Protein AF-A0A6B3H1S8-F1 (afdb_monomer_lite)

Structure (mmCIF, N/CA/C/O backbone):
data_AF-A0A6B3H1S8-F1
#
_entry.id   AF-A0A6B3H1S8-F1
#
loop_
_atom_site.group_PDB
_atom_site.id
_atom_site.type_symbol
_atom_site.label_atom_id
_atom_site.label_alt_id
_atom_site.label_comp_id
_atom_site.label_asym_id
_atom_site.label_entity_id
_atom_site.label_seq_id
_atom_site.pdbx_PDB_ins_code
_atom_site.Cartn_x
_atom_site.Cartn_y
_atom_site.Cartn_z
_atom_site.occupancy
_atom_site.B_iso_or_equiv
_atom_site.auth_seq_id
_atom_site.auth_comp_id
_atom_site.auth_asym_id
_atom_site.auth_atom_id
_atom_site.pdbx_PDB_model_num
ATOM 1 N N . MET A 1 1 ? -15.439 -14.213 -24.485 1.00 39.69 1 MET A N 1
ATOM 2 C CA . MET A 1 1 ? -15.788 -14.193 -23.050 1.00 39.69 1 MET A CA 1
ATOM 3 C C . MET A 1 1 ? -14.859 -13.193 -22.388 1.00 39.69 1 MET A C 1
ATOM 5 O O . MET A 1 1 ? -13.678 -13.480 -22.292 1.00 39.69 1 MET A O 1
ATOM 9 N N . ASN A 1 2 ? -15.351 -11.996 -22.064 1.00 51.69 2 ASN A N 1
ATOM 10 C CA . ASN A 1 2 ? -14.560 -10.977 -21.375 1.00 51.69 2 ASN A CA 1
ATOM 11 C C . ASN A 1 2 ? -14.776 -11.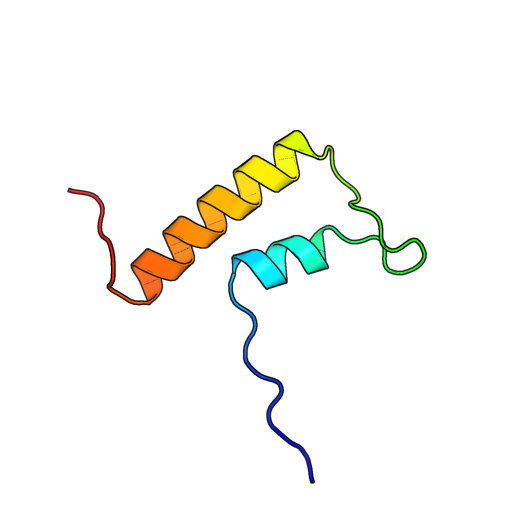186 -19.873 1.00 51.69 2 ASN A C 1
ATOM 13 O O . ASN A 1 2 ? -15.755 -10.694 -19.317 1.00 51.69 2 ASN A O 1
ATOM 17 N N . THR A 1 3 ? -13.962 -12.034 -19.246 1.00 57.41 3 THR A N 1
ATOM 18 C CA . THR A 1 3 ? -13.963 -12.167 -17.784 1.00 57.41 3 THR A CA 1
ATOM 19 C C . THR A 1 3 ? -13.599 -10.810 -17.187 1.00 57.41 3 THR A C 1
ATOM 21 O O . THR A 1 3 ? -12.589 -10.250 -17.616 1.00 57.41 3 THR A O 1
ATOM 24 N N . PRO A 1 4 ? -14.380 -10.260 -16.239 1.00 58.47 4 PRO A N 1
ATOM 25 C CA . PRO A 1 4 ? -13.962 -9.058 -15.542 1.00 58.47 4 PRO A CA 1
ATOM 26 C C . PRO A 1 4 ? -12.656 -9.388 -14.828 1.00 58.47 4 PRO A C 1
ATOM 28 O O . PRO A 1 4 ? -12.604 -10.304 -14.005 1.00 58.47 4 PRO A O 1
ATOM 31 N N . THR A 1 5 ? -11.586 -8.693 -15.198 1.00 63.62 5 THR A N 1
ATOM 32 C CA . THR A 1 5 ? -10.345 -8.726 -14.434 1.00 63.62 5 THR A CA 1
ATOM 33 C C . THR A 1 5 ? -10.710 -8.356 -12.995 1.00 63.62 5 THR A C 1
ATOM 35 O O . THR A 1 5 ? -11.417 -7.358 -12.817 1.00 63.62 5 THR A O 1
ATOM 38 N N . PRO A 1 6 ? -10.325 -9.152 -11.980 1.00 69.12 6 PRO A N 1
ATOM 39 C CA . PRO A 1 6 ? -10.560 -8.763 -10.600 1.00 69.12 6 PRO A CA 1
ATOM 40 C C . PRO A 1 6 ? -10.001 -7.356 -10.387 1.00 69.12 6 PRO A C 1
ATOM 42 O O . PRO A 1 6 ? -8.894 -7.063 -10.846 1.00 69.12 6 PRO A O 1
ATOM 45 N N . ALA A 1 7 ? -10.791 -6.484 -9.759 1.00 86.44 7 ALA A N 1
ATOM 46 C CA . ALA A 1 7 ? -10.327 -5.148 -9.414 1.00 86.44 7 ALA A CA 1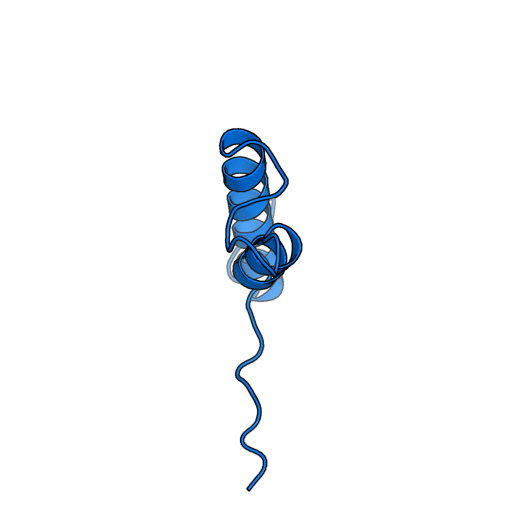
ATOM 47 C C . ALA A 1 7 ? -9.128 -5.299 -8.474 1.00 86.44 7 ALA A C 1
ATOM 49 O O . ALA A 1 7 ? -9.200 -6.046 -7.496 1.00 86.44 7 ALA A O 1
ATOM 50 N N . LEU A 1 8 ? -8.027 -4.642 -8.822 1.00 94.06 8 LEU A N 1
ATOM 51 C CA . LEU A 1 8 ? -6.839 -4.625 -7.988 1.00 94.06 8 LEU A CA 1
ATOM 52 C C . LEU A 1 8 ? -7.130 -3.820 -6.726 1.00 94.06 8 LEU A C 1
ATOM 54 O O . LEU A 1 8 ? -7.869 -2.838 -6.751 1.00 94.06 8 LEU A O 1
ATOM 58 N N . THR A 1 9 ? -6.533 -4.243 -5.624 1.00 95.94 9 THR A N 1
ATOM 59 C CA . THR A 1 9 ? -6.514 -3.458 -4.391 1.00 95.94 9 THR A CA 1
ATOM 60 C C . THR A 1 9 ? -5.564 -2.269 -4.546 1.00 95.94 9 THR A C 1
ATOM 62 O O . THR A 1 9 ? -4.596 -2.334 -5.312 1.00 95.94 9 THR A O 1
ATOM 65 N N . LEU A 1 10 ? -5.771 -1.195 -3.780 1.00 96.75 10 LEU A N 1
ATOM 66 C CA . LEU A 1 10 ? -4.871 -0.031 -3.811 1.00 96.75 10 LEU A CA 1
ATOM 67 C C . LEU A 1 10 ? -3.378 -0.390 -3.618 1.00 96.75 10 LEU A C 1
ATOM 69 O O . LEU A 1 10 ? -2.534 0.173 -4.324 1.00 96.75 10 LEU A O 1
ATOM 73 N N . PRO A 1 11 ? -2.995 -1.328 -2.721 1.00 97.38 11 PRO A N 1
ATOM 74 C CA . PRO A 1 11 ? -1.616 -1.810 -2.627 1.00 97.38 11 PRO A CA 1
ATOM 75 C C . PRO A 1 11 ? -1.072 -2.412 -3.925 1.00 97.38 11 PRO A C 1
ATOM 77 O O . PRO A 1 11 ? 0.087 -2.177 -4.270 1.00 97.38 11 PRO A O 1
ATOM 80 N N . GLU A 1 12 ? -1.884 -3.194 -4.636 1.00 95.81 12 GLU A N 1
ATOM 81 C CA . GLU A 1 12 ? -1.492 -3.857 -5.881 1.00 95.81 12 GLU A CA 1
ATOM 82 C C . GLU A 1 12 ? -1.347 -2.846 -7.019 1.00 95.81 12 GLU A C 1
ATOM 84 O O . GLU A 1 12 ? -0.349 -2.883 -7.742 1.00 95.81 12 GLU A O 1
ATOM 89 N N . GLU A 1 13 ? -2.279 -1.896 -7.135 1.00 95.56 13 GLU A N 1
ATOM 90 C CA . GLU A 1 13 ? -2.181 -0.793 -8.097 1.00 95.56 13 GLU A CA 1
ATOM 91 C C . GLU A 1 13 ? -0.915 0.039 -7.871 1.00 95.56 13 GLU A C 1
ATOM 93 O O . GLU A 1 13 ? -0.197 0.355 -8.822 1.00 95.56 13 GLU A O 1
ATOM 98 N N . LEU A 1 14 ? -0.583 0.340 -6.610 1.00 95.69 14 LEU A N 1
ATOM 99 C CA . LEU A 1 14 ? 0.633 1.075 -6.272 1.00 95.69 14 LEU A CA 1
ATOM 100 C C . LEU A 1 14 ? 1.896 0.295 -6.655 1.00 95.69 14 LEU A C 1
ATOM 102 O O . LEU A 1 14 ? 2.834 0.879 -7.199 1.00 95.69 14 LEU A O 1
ATOM 106 N N . ILE A 1 15 ? 1.937 -1.015 -6.391 1.00 93.69 15 ILE A N 1
ATOM 107 C CA . ILE A 1 15 ? 3.067 -1.855 -6.803 1.00 93.69 15 ILE A CA 1
ATOM 108 C C . ILE A 1 15 ? 3.227 -1.781 -8.320 1.00 93.69 15 ILE A C 1
ATOM 110 O O . ILE A 1 15 ? 4.318 -1.444 -8.777 1.00 93.69 15 ILE A O 1
ATOM 114 N N . LEU A 1 16 ? 2.154 -2.005 -9.086 1.00 93.94 16 LEU A N 1
ATOM 115 C CA . LEU A 1 16 ? 2.191 -1.936 -10.549 1.00 93.94 16 LEU A CA 1
ATOM 116 C C . LEU A 1 16 ? 2.651 -0.570 -11.059 1.00 93.94 16 LEU A C 1
ATOM 118 O O . LEU A 1 16 ? 3.499 -0.517 -11.945 1.00 93.94 16 LEU A O 1
ATOM 122 N N . LEU A 1 17 ? 2.162 0.525 -10.471 1.00 93.88 17 LEU A N 1
ATOM 123 C CA . LEU A 1 17 ? 2.565 1.884 -10.842 1.00 93.88 17 LEU A CA 1
ATOM 124 C C . LEU A 1 17 ? 4.067 2.119 -10.641 1.00 93.88 17 LEU A C 1
ATOM 126 O O . LEU A 1 17 ? 4.689 2.898 -11.362 1.00 93.88 17 LEU A O 1
ATOM 130 N N . THR A 1 18 ? 4.662 1.448 -9.654 1.00 94.38 18 THR A N 1
ATOM 131 C CA . THR A 1 18 ? 6.099 1.546 -9.401 1.00 94.38 18 THR A CA 1
ATOM 132 C C . THR A 1 18 ? 6.932 0.572 -10.218 1.00 94.38 18 THR A C 1
ATOM 134 O O . THR A 1 18 ? 8.148 0.716 -10.205 1.00 94.38 18 THR A O 1
ATOM 137 N N . LEU A 1 19 ? 6.355 -0.396 -10.930 1.00 93.94 19 LEU A N 1
ATOM 138 C CA . LEU A 1 19 ? 7.138 -1.344 -11.718 1.00 93.94 19 LEU A CA 1
ATOM 139 C C . LEU A 1 19 ? 7.592 -0.727 -13.042 1.00 93.94 19 LEU A C 1
ATOM 141 O O . LEU A 1 19 ? 6.800 -0.217 -13.828 1.00 93.94 19 LEU A O 1
ATOM 145 N 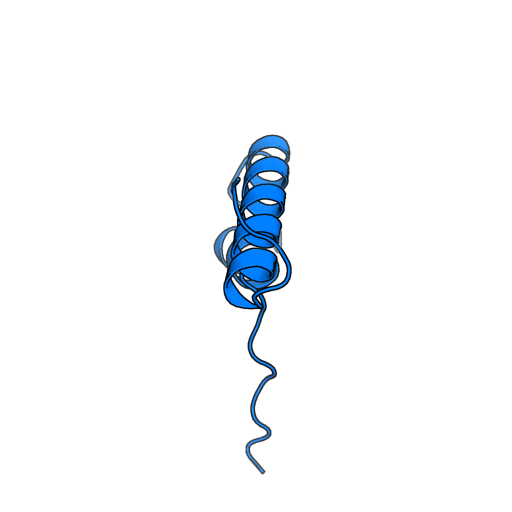N . ASP A 1 20 ? 8.891 -0.833 -13.310 1.00 93.06 20 ASP A N 1
ATOM 146 C CA . ASP A 1 20 ? 9.437 -0.675 -14.652 1.00 93.06 20 ASP A CA 1
ATOM 147 C C . ASP A 1 20 ? 8.874 -1.808 -15.539 1.00 93.06 20 ASP A C 1
ATOM 149 O O . ASP A 1 20 ? 9.100 -2.982 -15.214 1.00 93.06 20 ASP A O 1
ATOM 153 N N . PRO A 1 21 ? 8.140 -1.498 -16.625 1.00 90.31 21 PRO A N 1
ATOM 154 C CA . PRO A 1 21 ? 7.460 -2.506 -17.436 1.00 90.31 21 PRO A CA 1
ATOM 155 C C . PRO A 1 21 ? 8.427 -3.411 -18.210 1.00 90.31 21 PRO A C 1
ATOM 157 O O . PRO A 1 21 ? 8.077 -4.548 -18.516 1.00 90.31 21 PRO A O 1
ATOM 160 N N . ASP A 1 22 ? 9.647 -2.945 -18.486 1.00 94.31 22 ASP A N 1
ATOM 161 C CA . ASP A 1 22 ? 10.651 -3.704 -19.233 1.00 94.31 22 ASP A CA 1
ATOM 162 C C . ASP A 1 22 ? 11.520 -4.558 -18.300 1.00 94.31 22 ASP A C 1
ATOM 164 O O . ASP A 1 22 ? 11.991 -5.636 -18.667 1.00 94.31 22 ASP A O 1
ATOM 168 N N . ARG A 1 23 ? 11.767 -4.071 -17.077 1.00 90.25 23 ARG A N 1
ATOM 169 C CA . ARG A 1 23 ? 12.706 -4.689 -16.124 1.00 90.25 23 ARG A CA 1
ATOM 170 C C . ARG A 1 23 ? 12.032 -5.448 -14.988 1.00 90.25 23 ARG A C 1
ATOM 172 O O . ARG A 1 23 ? 12.715 -6.204 -14.296 1.00 90.25 23 ARG A O 1
ATOM 179 N N . GLY A 1 24 ? 10.745 -5.210 -14.738 1.00 87.81 24 GLY A N 1
ATOM 180 C CA . GLY A 1 24 ? 9.993 -5.803 -13.630 1.00 87.81 24 GLY A CA 1
ATOM 181 C C . GLY A 1 24 ? 10.519 -5.411 -12.246 1.00 87.81 24 G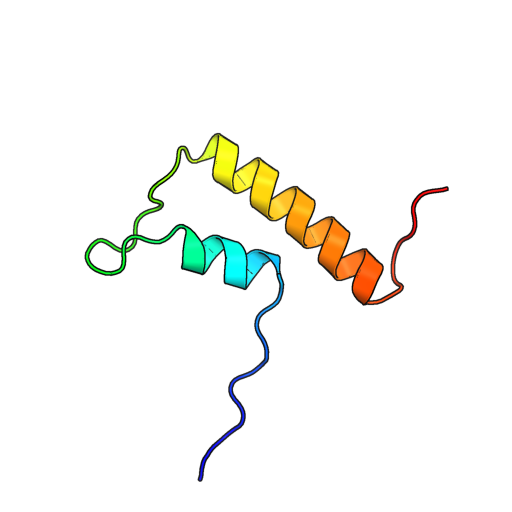LY A C 1
ATOM 182 O O . GLY A 1 24 ? 10.353 -6.161 -11.286 1.00 87.81 24 GLY A O 1
ATOM 183 N N . ARG A 1 25 ? 11.208 -4.268 -12.128 1.00 88.88 25 ARG A N 1
ATOM 184 C CA . ARG A 1 25 ? 11.773 -3.776 -10.861 1.00 88.88 25 ARG A CA 1
ATOM 185 C C . ARG A 1 25 ? 11.123 -2.458 -10.454 1.00 88.88 25 ARG A C 1
ATOM 187 O O . ARG A 1 25 ? 10.802 -1.668 -11.337 1.00 88.88 25 ARG A O 1
ATOM 194 N N . PRO A 1 26 ? 10.993 -2.178 -9.146 1.00 89.81 26 PRO A N 1
ATOM 195 C CA . PRO A 1 26 ? 10.513 -0.883 -8.693 1.00 89.81 26 PRO A CA 1
ATOM 196 C C . PRO A 1 26 ? 11.387 0.272 -9.205 1.00 89.81 26 PRO A C 1
ATOM 198 O O . PRO A 1 26 ? 12.615 0.219 -9.126 1.00 89.81 26 PRO A O 1
ATOM 201 N N . THR A 1 27 ? 10.746 1.340 -9.667 1.00 93.06 27 THR A N 1
ATOM 202 C CA . THR A 1 27 ? 11.351 2.615 -10.080 1.00 93.06 27 THR A CA 1
ATOM 203 C C . THR A 1 27 ? 11.742 3.486 -8.882 1.00 93.06 27 THR A C 1
ATOM 205 O O . THR A 1 27 ? 12.425 4.499 -9.033 1.00 93.06 27 THR A O 1
ATOM 208 N N . CYS A 1 28 ? 11.350 3.086 -7.668 1.00 91.75 28 CYS A N 1
ATOM 209 C CA . CYS A 1 28 ? 11.629 3.780 -6.417 1.00 91.75 28 CYS A CA 1
ATOM 210 C C . CYS A 1 28 ? 12.437 2.910 -5.436 1.00 91.75 28 CYS A C 1
ATOM 212 O O . CYS A 1 28 ? 12.593 1.698 -5.594 1.00 91.75 28 CYS A O 1
ATOM 214 N N . LYS A 1 29 ? 12.979 3.535 -4.381 1.00 94.31 29 LYS A N 1
ATOM 215 C CA . LYS A 1 29 ? 13.689 2.811 -3.313 1.00 94.31 29 LYS A CA 1
ATOM 216 C C . LYS A 1 29 ? 12.727 1.861 -2.594 1.00 94.31 29 LYS A C 1
ATOM 218 O O . LYS A 1 29 ? 11.649 2.288 -2.189 1.00 94.31 29 LYS A O 1
ATOM 223 N N . ALA A 1 30 ? 13.173 0.636 -2.305 1.00 91.00 30 ALA A N 1
ATOM 224 C CA . ALA A 1 30 ? 12.366 -0.391 -1.632 1.00 91.00 30 ALA A CA 1
ATOM 225 C C . ALA A 1 30 ? 11.701 0.094 -0.328 1.00 91.00 30 ALA A C 1
ATOM 227 O O . ALA A 1 30 ? 10.553 -0.239 -0.055 1.00 91.00 30 ALA A O 1
ATOM 228 N N . ARG A 1 31 ? 12.390 0.939 0.453 1.00 94.62 31 ARG A N 1
ATOM 229 C CA . ARG A 1 31 ? 11.837 1.524 1.685 1.00 94.62 31 ARG A CA 1
ATOM 230 C C . ARG A 1 31 ? 10.628 2.432 1.424 1.00 94.62 31 ARG A C 1
ATOM 232 O O . ARG A 1 31 ? 9.689 2.414 2.209 1.00 94.62 31 ARG A O 1
ATOM 239 N N . ASN A 1 32 ? 10.643 3.206 0.338 1.00 94.75 32 ASN A N 1
ATOM 240 C CA . ASN A 1 32 ? 9.527 4.081 -0.023 1.00 94.75 32 ASN A CA 1
ATOM 241 C C . ASN A 1 32 ? 8.332 3.254 -0.496 1.00 94.75 32 ASN A C 1
ATOM 243 O O . ASN A 1 32 ? 7.210 3.546 -0.098 1.00 94.75 32 ASN A O 1
ATOM 247 N N . LEU A 1 33 ? 8.587 2.201 -1.285 1.00 94.50 33 LEU A N 1
ATOM 248 C CA . LEU A 1 33 ? 7.548 1.261 -1.699 1.00 94.50 33 LEU A CA 1
ATOM 249 C C . LEU A 1 33 ? 6.896 0.601 -0.480 1.00 94.50 33 LEU A C 1
ATOM 251 O O . LEU A 1 33 ? 5.682 0.629 -0.368 1.00 94.50 33 LEU A O 1
ATOM 255 N N . ALA A 1 34 ? 7.686 0.111 0.479 1.00 95.56 34 ALA A N 1
ATOM 256 C CA . ALA A 1 34 ? 7.156 -0.513 1.691 1.00 95.56 34 ALA A CA 1
ATOM 257 C C . ALA A 1 34 ? 6.228 0.423 2.489 1.00 95.56 34 ALA A C 1
ATOM 259 O O . ALA A 1 34 ? 5.137 0.014 2.880 1.00 95.56 34 ALA A O 1
ATOM 260 N N . PHE A 1 35 ? 6.627 1.685 2.697 1.00 97.31 35 PHE A N 1
ATOM 261 C CA . PHE A 1 35 ? 5.766 2.665 3.370 1.00 97.31 35 PHE A CA 1
ATOM 262 C C . PHE A 1 35 ? 4.514 3.005 2.559 1.00 97.31 35 PHE A C 1
ATOM 264 O O . PHE A 1 35 ? 3.427 3.074 3.126 1.00 97.31 35 PHE A O 1
ATOM 271 N N . GLY A 1 36 ? 4.651 3.181 1.243 1.00 96.38 36 GLY A N 1
ATOM 272 C CA . GLY A 1 36 ? 3.520 3.454 0.360 1.00 96.38 36 GLY A CA 1
ATOM 273 C C . GLY A 1 36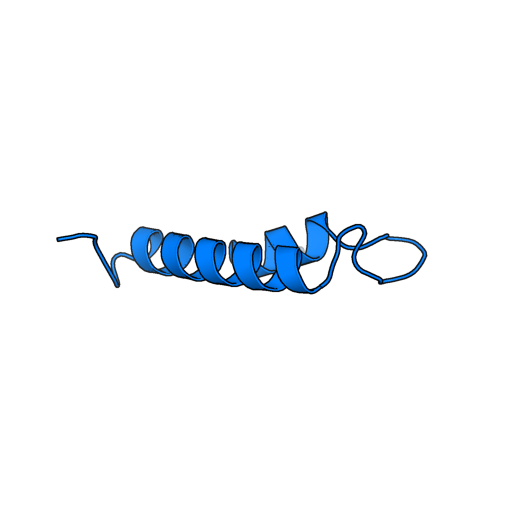 ? 2.501 2.314 0.359 1.00 96.38 36 GLY A C 1
ATOM 274 O O . GLY A 1 36 ? 1.314 2.555 0.538 1.00 96.38 36 GLY A O 1
ATOM 275 N N . THR A 1 37 ? 2.962 1.068 0.236 1.00 97.00 37 THR A N 1
ATOM 276 C CA . THR A 1 37 ? 2.112 -0.130 0.258 1.00 97.00 37 THR A CA 1
ATOM 277 C C . THR A 1 37 ? 1.414 -0.298 1.606 1.00 97.00 37 THR A C 1
ATOM 279 O O . THR A 1 37 ? 0.234 -0.634 1.635 1.00 97.00 37 THR A O 1
ATOM 282 N N . ALA A 1 38 ? 2.099 -0.014 2.721 1.00 97.88 38 ALA A N 1
ATOM 283 C CA . ALA A 1 38 ? 1.475 -0.034 4.043 1.00 97.88 38 ALA A CA 1
ATOM 284 C C . ALA A 1 38 ? 0.351 1.012 4.164 1.00 97.88 38 ALA A C 1
ATOM 286 O O . ALA A 1 38 ? -0.736 0.682 4.630 1.00 97.88 38 ALA A O 1
ATOM 287 N N . GLY A 1 39 ? 0.576 2.244 3.693 1.00 97.50 39 GLY A N 1
ATOM 288 C CA . GLY A 1 39 ? -0.454 3.289 3.668 1.00 97.50 39 GLY A CA 1
ATOM 289 C C . GLY A 1 39 ? -1.630 2.947 2.748 1.00 97.50 39 GLY A C 1
ATOM 290 O O . GLY A 1 39 ? -2.783 3.098 3.142 1.00 97.50 39 GLY A O 1
ATOM 291 N N . ALA A 1 40 ? -1.355 2.406 1.559 1.00 97.81 40 ALA A N 1
ATOM 292 C CA . ALA A 1 40 ? -2.388 1.946 0.633 1.00 97.81 40 ALA A CA 1
ATOM 293 C C . ALA A 1 40 ? -3.236 0.811 1.231 1.00 97.81 40 ALA A C 1
ATOM 295 O O . ALA A 1 40 ? -4.439 0.759 1.000 1.00 97.81 40 ALA A O 1
ATOM 296 N N . ALA A 1 41 ? -2.631 -0.072 2.034 1.00 97.81 41 ALA A N 1
ATOM 297 C CA . ALA A 1 41 ? -3.359 -1.139 2.713 1.00 97.81 41 ALA A CA 1
ATOM 298 C C . ALA A 1 41 ? -4.295 -0.588 3.796 1.00 97.81 41 ALA A C 1
ATOM 300 O O . ALA A 1 41 ? -5.414 -1.074 3.933 1.00 97.81 41 ALA A O 1
ATOM 301 N N . LEU A 1 42 ? -3.872 0.442 4.537 1.00 97.94 42 LEU A N 1
ATOM 302 C CA . LEU A 1 42 ? -4.748 1.130 5.489 1.00 97.94 42 LEU A CA 1
ATOM 303 C C . LEU A 1 42 ? -5.923 1.806 4.771 1.00 97.94 42 LEU A C 1
ATOM 305 O O . LEU A 1 42 ? -7.066 1.599 5.167 1.00 97.94 42 LEU A O 1
ATOM 309 N N . ALA A 1 43 ? -5.659 2.526 3.678 1.00 97.25 43 ALA A N 1
ATOM 310 C CA . ALA A 1 43 ? -6.703 3.170 2.881 1.00 97.25 43 ALA A CA 1
ATOM 311 C C . ALA A 1 43 ? -7.713 2.157 2.311 1.00 97.25 43 ALA A C 1
ATOM 313 O O . ALA A 1 43 ? -8.919 2.375 2.379 1.00 97.25 43 ALA A O 1
ATOM 314 N N . GLU A 1 44 ? -7.240 1.017 1.801 1.00 97.62 44 GLU A N 1
ATOM 315 C CA . GLU A 1 44 ? -8.097 -0.076 1.324 1.00 97.62 44 GLU A CA 1
ATOM 316 C C . GLU A 1 44 ? -8.992 -0.623 2.448 1.00 97.62 44 GLU A C 1
ATOM 318 O O . GLU A 1 44 ? -10.194 -0.806 2.264 1.00 97.62 44 GLU A O 1
ATOM 323 N N . LEU A 1 45 ? -8.432 -0.849 3.641 1.00 97.38 45 LEU A N 1
ATOM 324 C CA . LEU A 1 45 ? -9.202 -1.317 4.797 1.00 97.38 45 LEU A CA 1
ATOM 325 C C . LEU A 1 45 ? -10.258 -0.297 5.246 1.00 97.38 45 LEU A C 1
ATOM 327 O O . LEU A 1 45 ? -11.346 -0.701 5.661 1.00 97.38 45 LEU A O 1
ATOM 331 N N . GLU A 1 46 ? -9.956 0.998 5.168 1.00 97.75 46 GLU A N 1
ATOM 332 C CA . GLU A 1 46 ? -10.909 2.071 5.462 1.00 97.75 46 GLU A CA 1
ATOM 333 C C . GLU A 1 46 ? -12.035 2.121 4.417 1.00 97.75 46 GLU A C 1
ATOM 335 O O . GLU A 1 46 ? -13.208 2.139 4.789 1.00 97.75 46 GLU A O 1
ATOM 340 N N . ILE A 1 47 ? -11.710 2.040 3.120 1.00 95.62 47 ILE A N 1
ATOM 341 C CA . ILE A 1 47 ? -12.692 1.972 2.019 1.00 95.62 47 ILE A CA 1
ATOM 342 C C . ILE A 1 47 ? -13.626 0.767 2.180 1.00 95.62 47 ILE A C 1
ATOM 344 O O . ILE A 1 47 ? -14.829 0.866 1.934 1.00 95.62 47 ILE A O 1
ATOM 348 N N . GLN A 1 48 ? -13.094 -0.365 2.643 1.00 96.12 48 GLN A N 1
ATOM 349 C CA . GLN A 1 48 ? -13.870 -1.569 2.950 1.00 96.12 48 GLN A CA 1
ATOM 350 C C . GLN A 1 48 ? -14.684 -1.461 4.255 1.00 96.12 48 GLN A C 1
ATOM 352 O O . GLN A 1 48 ? -15.378 -2.410 4.620 1.00 96.12 48 GLN A O 1
ATOM 357 N N . GLY A 1 49 ? -14.592 -0.344 4.983 1.00 96.50 49 GLY A N 1
ATOM 358 C CA . GLY A 1 49 ? -15.291 -0.114 6.248 1.00 96.50 49 GLY A CA 1
ATOM 359 C C . GLY A 1 49 ? -14.796 -0.992 7.399 1.00 96.50 49 GLY A C 1
ATOM 360 O O . GLY A 1 49 ? -15.535 -1.235 8.352 1.00 96.50 49 GLY A O 1
ATOM 361 N N . ARG A 1 50 ? -13.570 -1.520 7.306 1.00 97.44 50 ARG A N 1
ATOM 362 C CA . ARG A 1 50 ? -12.991 -2.442 8.298 1.00 97.44 50 ARG A CA 1
ATOM 363 C C . ARG A 1 50 ? -12.241 -1.720 9.407 1.00 97.44 50 ARG A C 1
ATOM 365 O O . A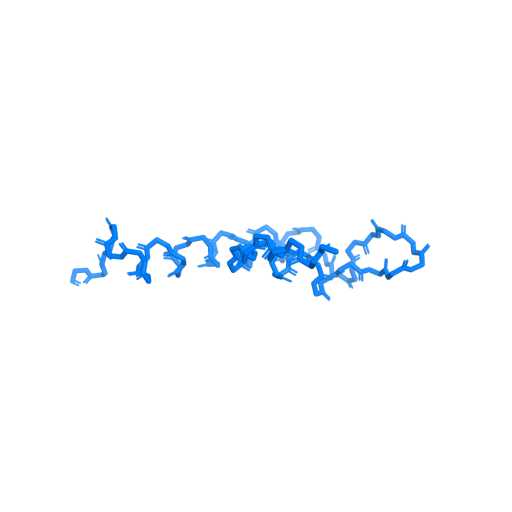RG A 1 50 ? -12.113 -2.272 10.498 1.00 97.44 50 ARG A O 1
ATOM 372 N N . ILE A 1 51 ? -11.726 -0.528 9.116 1.00 97.06 51 ILE A N 1
ATOM 373 C CA . ILE A 1 51 ? -11.045 0.350 10.070 1.00 97.06 51 ILE A CA 1
ATOM 374 C C . ILE A 1 51 ? -11.549 1.785 9.905 1.00 97.06 51 ILE A C 1
ATOM 376 O O . ILE A 1 51 ? -12.166 2.120 8.896 1.00 97.06 51 ILE A O 1
ATOM 380 N N . ARG A 1 52 ? -11.266 2.620 10.902 1.00 93.94 52 ARG A N 1
ATOM 381 C CA . ARG A 1 52 ? -11.508 4.061 10.905 1.00 93.94 52 ARG A CA 1
ATOM 382 C C . ARG A 1 52 ? -10.524 4.714 11.879 1.00 93.94 52 ARG A C 1
ATOM 384 O O . ARG A 1 52 ? -10.212 4.107 12.900 1.00 93.94 52 ARG A O 1
ATOM 391 N N . GLU A 1 53 ? -10.059 5.922 11.572 1.00 84.19 53 GLU A N 1
ATOM 392 C CA . GLU A 1 53 ? -9.357 6.758 12.554 1.00 84.19 53 GLU A CA 1
ATOM 393 C C . GLU A 1 53 ? -10.331 7.220 13.653 1.00 84.19 53 GLU A C 1
ATOM 395 O O . GLU A 1 53 ? -11.450 7.659 13.359 1.00 84.19 53 GLU A O 1
ATOM 400 N N . GLU A 1 54 ? -9.918 7.068 14.914 1.00 73.75 54 GLU A N 1
ATOM 401 C CA . GLU A 1 54 ? -10.685 7.486 16.100 1.00 73.75 54 GLU A CA 1
ATOM 402 C C . GLU A 1 54 ? -10.706 9.009 16.286 1.00 73.75 54 GLU A C 1
ATOM 404 O O . GLU A 1 54 ? -9.640 9.650 16.135 1.00 73.75 54 GLU A O 1
#

Sequence (54 aa):
MNTPTPALTLPEELILLTLDPDRGRPTCKARNLAFGTAGAALAELEIQGRIREE

Foldseek 3Di:
DPDPDPDDQQLRVLLVVQADPVPRDGPDDPVVNVVSSVVSVVVSCVVVVNDDDD

Secondary structure (DSSP, 8-state):
--PPPPPPPHHHHHHHHHB-TTT-SBSS-HHHHHHHHHHHHHHHHHHTTS----

pLDDT: mean 89.92, std 12.83, range [39.69, 97.94]

Radius of gyration: 13.71 Å; chains: 1; bounding box: 30×22×39 Å